Protein AF-A0A4R1BGR3-F1 (afdb_monomer)

Foldseek 3Di:
DLPDLVNLLVLLCCLLPPVCVDPVRNLVSLVSNLVSLVVCLVCVVVDDPVSVVSNVVSLVSCLVSLVSSCVNPNADPDDDSSPSSVCVVVPDPPPPDPPPDDD

Secondary structure (DSSP, 8-state):
----HHHHHHHHHHHHHTGGG-TTTHHHHHHHHHHHHHHHHTTGGG--HHHHHHHHHHHHHHHHTHHHHHHHSPPPSSS-TTTGGGGGGG-------------

Structure (mmCIF, N/CA/C/O backbone):
data_AF-A0A4R1BGR3-F1
#
_entry.id   AF-A0A4R1BGR3-F1
#
loop_
_atom_site.group_PDB
_atom_site.id
_atom_site.type_symbol
_atom_site.label_atom_id
_atom_site.label_alt_id
_atom_site.label_comp_id
_atom_site.label_asym_id
_atom_site.label_entity_id
_atom_site.label_seq_id
_atom_site.pdbx_PDB_ins_code
_atom_site.Cartn_x
_atom_site.Cartn_y
_atom_site.Cartn_z
_atom_site.occupancy
_atom_site.B_iso_or_equiv
_atom_site.auth_seq_id
_atom_site.auth_comp_id
_atom_site.auth_asym_id
_atom_site.auth_atom_id
_atom_site.pdbx_PDB_model_num
ATOM 1 N N . MET A 1 1 ? -5.605 -18.779 12.514 1.00 44.75 1 MET A N 1
ATOM 2 C CA . MET A 1 1 ? -4.855 -17.813 13.339 1.00 44.75 1 MET A CA 1
ATOM 3 C C . MET A 1 1 ? -5.249 -16.444 12.839 1.00 44.75 1 MET A C 1
ATOM 5 O O . MET A 1 1 ? -5.222 -16.250 11.634 1.00 44.75 1 MET A O 1
ATOM 9 N N . VAL A 1 2 ? -5.743 -15.568 13.709 1.00 51.28 2 VAL A N 1
ATOM 10 C CA . VAL A 1 2 ? -6.006 -14.178 13.321 1.00 51.28 2 VAL A CA 1
ATOM 11 C C . VAL A 1 2 ? -4.643 -13.508 13.399 1.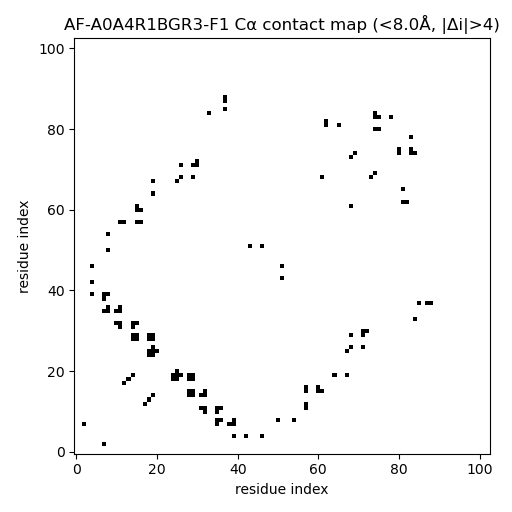00 51.28 2 VAL A C 1
ATOM 13 O O . VAL A 1 2 ? -4.118 -13.381 14.501 1.00 51.28 2 VAL A O 1
ATOM 16 N N . GLU A 1 3 ? -4.010 -13.226 12.262 1.00 60.97 3 GLU A N 1
ATOM 17 C CA . GLU A 1 3 ? -2.786 -12.423 12.272 1.00 60.97 3 GLU A CA 1
ATOM 18 C C . GLU A 1 3 ? -3.086 -11.088 12.940 1.00 60.97 3 GLU A C 1
ATOM 20 O O . GLU A 1 3 ? -4.115 -10.460 12.668 1.00 60.97 3 GLU A O 1
ATOM 25 N N . ASP A 1 4 ? -2.221 -10.717 13.874 1.00 82.88 4 ASP A N 1
ATOM 26 C CA . ASP A 1 4 ? -2.327 -9.465 14.594 1.00 82.88 4 ASP A CA 1
ATOM 27 C C . ASP A 1 4 ? -2.102 -8.307 13.611 1.00 82.88 4 ASP A C 1
ATOM 29 O O . ASP A 1 4 ? -1.181 -8.343 12.796 1.00 82.88 4 ASP A O 1
ATOM 33 N N . LEU A 1 5 ? -2.977 -7.300 13.639 1.00 84.62 5 LEU A N 1
ATOM 34 C CA . LEU A 1 5 ? -2.946 -6.197 12.673 1.00 84.62 5 LEU A CA 1
ATOM 35 C C . LEU A 1 5 ? -1.619 -5.433 12.728 1.00 84.62 5 LEU A C 1
ATOM 37 O O . LEU A 1 5 ? -1.138 -4.965 11.697 1.00 84.62 5 LEU A O 1
ATOM 41 N N . SER A 1 6 ? -1.012 -5.347 13.911 1.00 85.19 6 SER A N 1
ATOM 42 C CA . SER A 1 6 ? 0.284 -4.707 14.087 1.00 85.19 6 SER A CA 1
ATOM 43 C C . SER A 1 6 ? 1.414 -5.548 13.478 1.00 85.19 6 SER A C 1
ATOM 45 O O . SER A 1 6 ? 2.378 -4.977 12.977 1.00 85.19 6 SER A O 1
ATOM 47 N N . VAL A 1 7 ? 1.280 -6.881 13.429 1.00 88.25 7 VAL A N 1
ATOM 48 C CA . VAL A 1 7 ? 2.228 -7.758 12.713 1.00 88.25 7 VAL A CA 1
ATOM 49 C C . VAL A 1 7 ? 2.148 -7.517 11.208 1.00 88.25 7 VAL A C 1
ATOM 51 O O . VAL A 1 7 ? 3.182 -7.301 10.581 1.00 88.25 7 VAL A O 1
ATOM 54 N N . THR A 1 8 ? 0.942 -7.473 10.635 1.00 91.25 8 THR A N 1
ATOM 55 C CA . THR A 1 8 ? 0.765 -7.185 9.200 1.00 91.25 8 THR A CA 1
ATOM 56 C C . THR A 1 8 ? 1.239 -5.773 8.844 1.00 91.25 8 THR A C 1
ATOM 58 O O . THR A 1 8 ? 1.874 -5.584 7.814 1.00 91.25 8 THR A O 1
ATOM 61 N N . LEU A 1 9 ? 0.992 -4.773 9.700 1.00 92.94 9 LEU A N 1
ATOM 62 C CA . LEU A 1 9 ? 1.466 -3.404 9.468 1.00 92.94 9 LEU A CA 1
ATOM 63 C C . LEU A 1 9 ? 2.997 -3.299 9.515 1.00 92.94 9 LEU A C 1
ATOM 65 O O . LEU A 1 9 ? 3.576 -2.585 8.702 1.00 92.94 9 LEU A O 1
ATOM 69 N N . ASN A 1 10 ? 3.645 -4.025 10.429 1.00 93.25 10 ASN A N 1
ATOM 70 C CA . ASN A 1 10 ? 5.104 -4.079 10.509 1.00 93.25 10 ASN A CA 1
ATOM 71 C C . ASN A 1 10 ? 5.713 -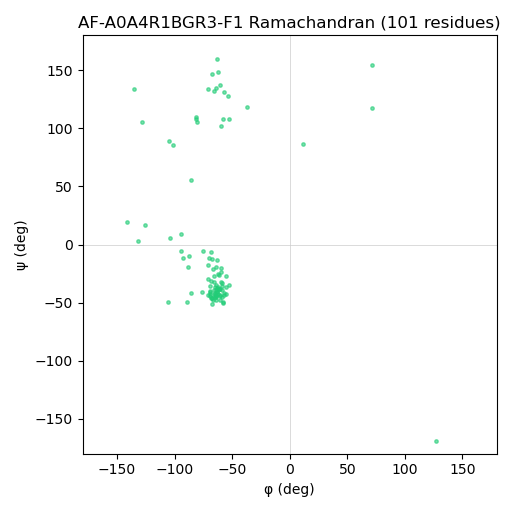4.822 9.308 1.00 93.25 10 ASN A C 1
ATOM 73 O O . ASN A 1 10 ? 6.725 -4.390 8.771 1.00 93.25 10 ASN A O 1
ATOM 77 N N . SER A 1 11 ? 5.083 -5.915 8.871 1.00 93.19 11 SER A N 1
ATOM 78 C CA . SER A 1 11 ? 5.471 -6.643 7.656 1.00 93.19 11 SER A CA 1
ATOM 79 C C . SER A 1 11 ? 5.369 -5.744 6.418 1.00 93.19 11 SER A C 1
ATOM 81 O O . SER A 1 11 ? 6.340 -5.574 5.679 1.00 93.19 11 SER A O 1
ATOM 83 N N . TYR A 1 12 ? 4.243 -5.036 6.276 1.00 94.50 12 TYR A N 1
ATOM 84 C CA . TYR A 1 12 ? 4.044 -4.051 5.216 1.00 94.50 12 TYR A CA 1
ATOM 85 C C . TYR A 1 12 ? 5.116 -2.954 5.230 1.00 94.50 12 TYR A C 1
ATOM 87 O O . TYR A 1 12 ? 5.640 -2.586 4.179 1.00 94.50 12 TYR A O 1
ATOM 95 N N . GLU A 1 13 ? 5.471 -2.442 6.413 1.00 95.25 13 GLU A N 1
ATOM 96 C CA . GLU A 1 13 ? 6.554 -1.470 6.566 1.00 95.25 13 GLU A CA 1
ATOM 97 C C . GLU A 1 13 ? 7.886 -2.012 6.041 1.00 95.25 13 GLU A C 1
ATOM 99 O O . GLU A 1 13 ? 8.522 -1.337 5.229 1.00 95.25 13 GLU A O 1
ATOM 104 N N . THR A 1 14 ? 8.281 -3.227 6.432 1.00 93.69 14 THR A N 1
ATOM 105 C CA . THR A 1 14 ? 9.520 -3.868 5.965 1.00 93.69 14 THR A CA 1
ATOM 106 C C . THR A 1 14 ? 9.548 -4.003 4.444 1.00 93.69 14 THR A C 1
ATOM 108 O O . THR A 1 14 ? 10.496 -3.540 3.806 1.00 93.69 14 THR A O 1
ATOM 111 N N . HIS A 1 15 ? 8.490 -4.548 3.840 1.00 92.56 15 HIS A N 1
ATOM 112 C CA . HIS A 1 15 ? 8.450 -4.764 2.392 1.00 92.56 15 HIS A CA 1
ATOM 113 C C . HIS A 1 15 ? 8.515 -3.446 1.607 1.00 92.56 15 HIS A C 1
ATOM 115 O O . HIS A 1 15 ? 9.224 -3.333 0.605 1.00 92.56 15 HIS A O 1
ATOM 121 N N . VAL A 1 16 ? 7.819 -2.405 2.074 1.00 91.81 16 VAL A N 1
ATOM 122 C CA . VAL A 1 16 ? 7.764 -1.115 1.371 1.00 91.81 16 VAL A CA 1
ATOM 123 C C . VAL A 1 16 ? 9.048 -0.298 1.539 1.00 91.81 16 VAL A C 1
ATOM 125 O O . VAL A 1 16 ? 9.500 0.351 0.585 1.00 91.81 16 VAL A O 1
ATOM 128 N N . THR A 1 17 ? 9.623 -0.292 2.742 1.00 90.19 17 THR A N 1
ATOM 129 C CA . THR A 1 17 ? 10.773 0.562 3.074 1.00 90.19 17 THR A CA 1
ATOM 130 C C . THR A 1 17 ? 12.105 -0.072 2.705 1.00 90.19 17 THR A C 1
ATOM 132 O O . THR A 1 17 ? 12.945 0.629 2.149 1.00 90.19 17 THR A O 1
ATOM 135 N N . GLU A 1 18 ? 12.279 -1.369 2.952 1.00 87.62 18 GLU A N 1
ATOM 136 C CA . GLU A 1 18 ? 13.543 -2.080 2.738 1.00 87.62 18 GLU A CA 1
ATOM 137 C C . GLU A 1 18 ? 13.471 -2.967 1.491 1.00 87.62 18 GLU A C 1
ATOM 139 O O . GLU A 1 18 ? 14.319 -2.862 0.607 1.00 87.62 18 GLU A O 1
ATOM 144 N N . GLY A 1 19 ? 12.418 -3.782 1.374 1.00 82.12 19 GLY A N 1
ATOM 145 C CA . GLY A 1 19 ? 12.323 -4.825 0.351 1.00 82.12 19 GLY A CA 1
ATOM 146 C C . GLY A 1 19 ? 12.254 -4.311 -1.089 1.00 82.12 19 GLY A C 1
ATOM 147 O O . GLY A 1 19 ? 12.926 -4.819 -1.981 1.00 82.12 19 GLY A O 1
ATOM 148 N N . LEU A 1 20 ? 11.482 -3.252 -1.339 1.00 84.69 20 LEU A N 1
ATOM 149 C CA . LEU A 1 20 ? 11.322 -2.711 -2.695 1.00 84.69 20 LEU A CA 1
ATOM 150 C C . LEU A 1 20 ? 12.570 -2.010 -3.263 1.00 84.69 20 LEU A C 1
ATOM 152 O O . LEU A 1 20 ? 12.582 -1.687 -4.453 1.00 84.69 20 LEU A O 1
ATOM 156 N N . ASP A 1 21 ? 13.581 -1.735 -2.435 1.00 85.69 21 ASP A N 1
ATOM 157 C CA . ASP A 1 21 ? 14.869 -1.197 -2.894 1.00 85.69 21 ASP A CA 1
ATOM 158 C C . ASP A 1 21 ? 15.918 -2.300 -3.133 1.00 85.69 21 ASP A C 1
ATOM 160 O O . ASP A 1 21 ? 16.997 -2.000 -3.642 1.00 85.69 21 ASP A O 1
ATOM 164 N N . ASP A 1 22 ? 15.606 -3.561 -2.812 1.00 87.00 22 ASP A N 1
ATOM 165 C CA . ASP A 1 22 ? 16.470 -4.711 -3.079 1.00 87.00 22 ASP A CA 1
ATOM 166 C C . ASP A 1 22 ? 16.317 -5.174 -4.534 1.00 87.00 22 ASP A C 1
ATOM 168 O O . ASP A 1 22 ? 15.293 -5.734 -4.929 1.00 87.00 22 ASP A O 1
ATOM 172 N N . ASP A 1 23 ? 17.347 -4.952 -5.351 1.00 82.25 23 ASP A N 1
ATOM 173 C CA . ASP A 1 23 ? 17.313 -5.290 -6.772 1.00 82.25 23 ASP A CA 1
ATOM 174 C C . ASP A 1 23 ? 17.149 -6.789 -7.060 1.00 82.25 23 ASP A C 1
ATOM 176 O O . ASP A 1 23 ? 16.587 -7.136 -8.102 1.00 82.25 23 ASP A O 1
ATOM 180 N N . ASP A 1 24 ? 17.559 -7.665 -6.141 1.00 86.44 24 ASP A N 1
ATOM 181 C CA . ASP A 1 24 ? 17.520 -9.116 -6.339 1.00 86.44 24 ASP A CA 1
ATOM 182 C C . ASP A 1 24 ? 16.181 -9.741 -5.906 1.00 86.44 24 ASP A C 1
ATOM 184 O O . ASP A 1 24 ? 15.844 -10.850 -6.334 1.00 86.44 24 ASP A O 1
ATOM 188 N N . HIS A 1 25 ? 15.406 -9.032 -5.078 1.00 87.50 25 HIS A N 1
ATOM 189 C CA . HIS A 1 25 ? 14.190 -9.562 -4.449 1.00 87.50 25 HIS A CA 1
ATOM 190 C C . HIS A 1 25 ? 12.955 -8.657 -4.560 1.00 87.50 25 HIS A C 1
ATOM 192 O O . HIS A 1 25 ? 11.884 -9.021 -4.067 1.00 87.50 25 HIS A O 1
ATOM 198 N N . TYR A 1 26 ? 13.048 -7.516 -5.253 1.00 87.31 26 TYR A N 1
ATOM 199 C CA . TYR A 1 26 ? 11.954 -6.541 -5.329 1.00 87.31 26 TYR A CA 1
ATOM 200 C C . TYR A 1 26 ? 10.619 -7.108 -5.831 1.00 87.31 26 TYR A C 1
ATOM 202 O O . TYR A 1 26 ? 9.568 -6.553 -5.519 1.00 87.31 26 TYR A O 1
ATOM 210 N N . ASP A 1 27 ? 10.641 -8.164 -6.645 1.00 88.88 27 ASP A N 1
ATOM 211 C CA . ASP A 1 27 ? 9.446 -8.779 -7.211 1.00 88.88 27 ASP A CA 1
ATOM 212 C C . ASP A 1 27 ? 8.599 -9.472 -6.137 1.00 88.88 27 ASP A C 1
ATOM 214 O O . ASP A 1 27 ? 7.386 -9.268 -6.038 1.00 88.88 27 ASP A O 1
ATOM 218 N N . THR A 1 28 ? 9.266 -10.238 -5.281 1.00 91.88 28 THR A N 1
ATOM 219 C CA . THR A 1 28 ? 8.677 -10.921 -4.135 1.00 91.88 28 THR A CA 1
ATOM 220 C C . THR A 1 28 ? 8.217 -9.896 -3.108 1.00 91.88 28 THR A C 1
ATOM 222 O O . THR A 1 28 ? 7.073 -9.949 -2.657 1.00 91.88 28 THR A O 1
ATOM 225 N N . GLU A 1 29 ? 9.056 -8.905 -2.815 1.00 92.81 29 GLU A N 1
ATOM 226 C CA . GLU A 1 29 ? 8.754 -7.834 -1.862 1.00 92.81 29 GLU A CA 1
ATOM 227 C C . GLU A 1 29 ? 7.564 -6.976 -2.319 1.00 92.81 29 GLU A C 1
ATOM 229 O O . GLU A 1 29 ? 6.707 -6.616 -1.512 1.00 92.81 29 GLU A O 1
ATOM 234 N N . ALA A 1 30 ? 7.434 -6.717 -3.625 1.00 91.06 30 ALA A N 1
ATOM 235 C CA . ALA A 1 30 ? 6.273 -6.031 -4.181 1.00 91.06 30 ALA A CA 1
ATOM 236 C C . ALA A 1 30 ? 4.985 -6.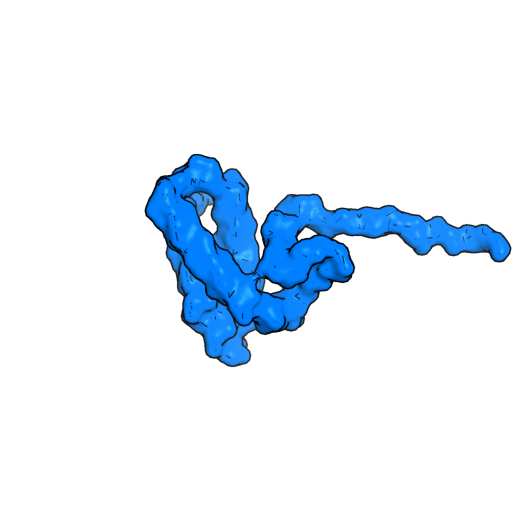834 -3.993 1.00 91.06 30 ALA A C 1
ATOM 238 O O . ALA A 1 30 ? 3.968 -6.269 -3.593 1.00 91.06 30 ALA A O 1
ATOM 239 N N . LEU A 1 31 ? 5.004 -8.144 -4.257 1.00 90.50 31 LEU A N 1
ATOM 240 C CA . LEU A 1 31 ? 3.827 -8.991 -4.049 1.00 90.50 31 LEU A CA 1
ATOM 241 C C . LEU A 1 31 ? 3.439 -9.060 -2.572 1.00 90.50 31 LEU A C 1
ATOM 243 O O . LEU A 1 31 ? 2.258 -8.920 -2.255 1.00 90.50 31 LEU A O 1
ATOM 247 N N . LEU A 1 32 ? 4.413 -9.235 -1.677 1.00 92.25 32 LEU A N 1
ATOM 248 C CA . LEU A 1 32 ? 4.167 -9.294 -0.237 1.00 92.25 32 LEU A CA 1
ATOM 249 C C . LEU A 1 32 ? 3.618 -7.966 0.297 1.00 92.25 32 LEU A C 1
ATOM 251 O O . LEU A 1 32 ? 2.603 -7.970 0.990 1.00 92.25 32 LEU A O 1
ATOM 255 N N . ALA A 1 33 ? 4.179 -6.828 -0.126 1.00 92.81 33 ALA A N 1
ATOM 256 C CA . ALA A 1 33 ? 3.649 -5.510 0.222 1.00 92.81 33 ALA A CA 1
ATOM 257 C C . ALA A 1 33 ? 2.178 -5.343 -0.200 1.00 92.81 33 ALA A C 1
ATOM 259 O O . ALA A 1 33 ? 1.371 -4.793 0.550 1.00 92.81 33 ALA A O 1
ATOM 260 N N . LEU A 1 34 ? 1.810 -5.823 -1.392 1.00 91.00 34 LEU A N 1
ATOM 261 C CA . LEU A 1 34 ? 0.435 -5.747 -1.890 1.00 91.00 34 LEU A CA 1
ATOM 262 C C . LEU A 1 34 ? -0.519 -6.656 -1.105 1.00 91.00 34 LEU A C 1
ATOM 264 O O . LEU A 1 34 ? -1.632 -6.233 -0.790 1.00 91.00 34 LEU A O 1
ATOM 268 N N . VAL A 1 35 ? -0.085 -7.873 -0.767 1.00 89.62 35 VAL A N 1
ATOM 269 C CA . VAL A 1 35 ? -0.862 -8.825 0.045 1.00 89.62 35 VAL A CA 1
ATOM 270 C C . VAL A 1 35 ? -1.097 -8.272 1.449 1.00 89.62 35 VAL A C 1
ATOM 272 O O . VAL A 1 35 ? -2.239 -8.235 1.911 1.00 89.62 35 VAL A O 1
ATOM 275 N N . ASP A 1 36 ? -0.049 -7.769 2.101 1.00 92.12 36 ASP A N 1
ATOM 276 C CA . ASP A 1 36 ? -0.165 -7.177 3.433 1.00 92.12 36 ASP A CA 1
ATOM 277 C C . ASP A 1 36 ? -1.062 -5.940 3.407 1.00 92.12 36 ASP A C 1
ATOM 279 O O . ASP A 1 36 ? -1.923 -5.760 4.276 1.00 92.12 36 ASP A O 1
ATOM 283 N N . ARG A 1 37 ? -0.929 -5.101 2.371 1.00 91.38 37 ARG A N 1
ATOM 284 C CA . ARG A 1 37 ? -1.759 -3.904 2.239 1.00 91.38 37 ARG A CA 1
ATOM 285 C C . ARG A 1 37 ? -3.244 -4.229 2.103 1.00 91.38 37 ARG A C 1
ATOM 287 O O . ARG A 1 37 ? -4.073 -3.478 2.637 1.00 91.38 37 ARG A O 1
ATOM 294 N N . ASP A 1 38 ? -3.569 -5.313 1.404 1.00 87.44 38 ASP A N 1
ATOM 295 C CA . ASP A 1 38 ? -4.933 -5.814 1.252 1.00 87.44 38 ASP A CA 1
ATOM 296 C C . ASP A 1 38 ? -5.474 -6.370 2.579 1.00 87.44 38 ASP A C 1
ATOM 298 O O . ASP A 1 38 ? -6.554 -5.976 3.024 1.00 87.44 38 ASP A O 1
ATOM 302 N N . GLY A 1 39 ? -4.666 -7.149 3.305 1.00 88.06 39 GLY A N 1
ATOM 303 C CA . GLY A 1 39 ? -5.011 -7.629 4.649 1.00 88.06 39 GLY A CA 1
ATOM 304 C C . GLY A 1 39 ? -5.273 -6.495 5.653 1.00 88.06 39 GLY A C 1
ATOM 305 O O . GLY A 1 39 ? -6.178 -6.585 6.490 1.00 88.06 39 GLY A O 1
ATOM 306 N N . ILE A 1 40 ? -4.535 -5.384 5.544 1.00 90.25 40 ILE A N 1
ATOM 307 C CA . ILE A 1 40 ? -4.770 -4.168 6.338 1.00 90.25 40 ILE A CA 1
ATOM 308 C C . ILE A 1 40 ? -6.074 -3.473 5.915 1.00 90.25 40 ILE A C 1
ATOM 310 O O . ILE A 1 40 ? -6.778 -2.928 6.768 1.00 90.25 40 ILE A O 1
ATOM 314 N N . HIS A 1 41 ? -6.424 -3.484 4.622 1.00 86.81 41 HIS A N 1
ATOM 315 C CA . HIS A 1 41 ? -7.657 -2.865 4.123 1.00 86.81 41 HIS A CA 1
ATOM 316 C C . HIS A 1 41 ? -8.904 -3.471 4.778 1.00 86.81 41 HIS A C 1
ATOM 318 O O . HIS A 1 41 ? -9.762 -2.726 5.254 1.00 86.81 41 HIS A O 1
ATOM 324 N N . GLU A 1 42 ? -8.966 -4.801 4.891 1.00 84.50 42 GLU A N 1
ATOM 325 C CA . GLU A 1 42 ? -10.089 -5.517 5.519 1.00 84.50 42 GLU A CA 1
ATOM 326 C C . GLU A 1 42 ? -10.333 -5.130 6.988 1.00 84.50 42 GLU A C 1
ATOM 328 O O . GLU A 1 42 ? -11.404 -5.387 7.538 1.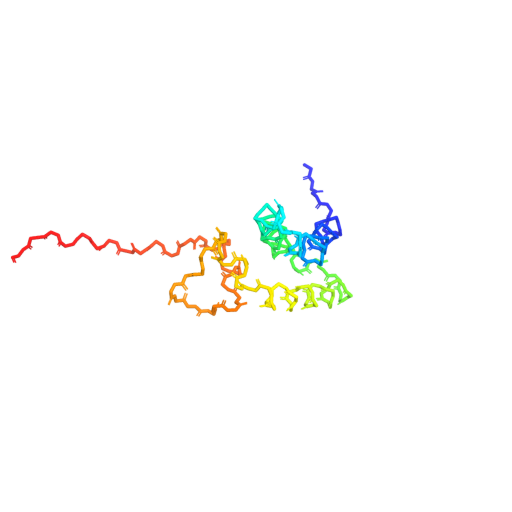00 84.50 42 GLU A O 1
ATOM 333 N N . ARG A 1 43 ? -9.324 -4.550 7.645 1.00 86.88 43 ARG A N 1
ATOM 334 C CA . ARG A 1 43 ? -9.309 -4.258 9.086 1.00 86.88 43 ARG A CA 1
ATOM 335 C C . ARG A 1 43 ? -9.005 -2.793 9.373 1.00 86.88 43 ARG A C 1
ATOM 337 O O . ARG A 1 43 ? -8.647 -2.444 10.497 1.00 86.88 43 ARG A O 1
ATOM 344 N N . TYR A 1 44 ? -9.141 -1.930 8.369 1.00 86.19 44 TYR A N 1
ATOM 345 C CA . TYR A 1 44 ? -8.793 -0.516 8.469 1.00 86.19 44 TYR A CA 1
ATOM 346 C C . TYR A 1 44 ? -9.572 0.205 9.583 1.00 86.19 44 TYR A C 1
ATOM 348 O O . TYR A 1 44 ? -9.057 1.107 10.246 1.00 86.19 44 TYR A O 1
ATOM 356 N N . ASP A 1 45 ? -10.813 -0.215 9.831 1.00 88.44 45 ASP A N 1
ATOM 357 C CA . ASP A 1 45 ? -11.663 0.282 10.913 1.00 88.44 45 ASP A CA 1
ATOM 358 C C . ASP A 1 45 ? -11.068 0.036 12.308 1.00 88.44 45 ASP A C 1
ATOM 360 O O . ASP A 1 45 ? -11.319 0.829 13.216 1.00 88.44 45 ASP A O 1
ATOM 364 N N . LYS A 1 46 ? -10.225 -0.993 12.458 1.00 89.38 46 LYS A N 1
ATOM 365 C CA . LYS A 1 46 ? -9.581 -1.385 13.719 1.00 89.38 46 LYS A CA 1
ATOM 366 C C . LYS A 1 46 ? -8.262 -0.667 13.996 1.00 89.38 46 LYS A C 1
ATOM 368 O O . LYS A 1 46 ? -7.759 -0.777 15.109 1.00 89.38 46 LYS A O 1
ATOM 373 N N . LEU A 1 47 ? -7.720 0.066 13.022 1.00 89.69 47 LEU A N 1
ATOM 374 C CA . LEU A 1 47 ? -6.480 0.821 13.200 1.00 89.69 47 LEU A CA 1
ATOM 375 C C . LEU A 1 47 ? -6.693 2.021 14.124 1.00 89.69 47 LEU A C 1
ATOM 377 O O . LEU A 1 47 ? -7.614 2.828 13.924 1.00 89.69 47 LEU A O 1
ATOM 381 N N . THR A 1 48 ? -5.772 2.184 15.068 1.00 93.44 48 THR A N 1
ATOM 382 C CA . THR A 1 48 ? -5.613 3.396 15.875 1.00 93.44 48 THR A CA 1
ATOM 383 C C . THR A 1 48 ? -5.249 4.607 14.999 1.00 93.44 48 THR A C 1
ATOM 385 O O . THR A 1 48 ? -4.766 4.451 13.871 1.00 93.44 48 THR A O 1
ATOM 388 N N . PRO A 1 49 ? -5.458 5.848 15.477 1.00 93.62 49 PRO A N 1
ATOM 389 C CA . PRO A 1 49 ? -5.043 7.048 14.746 1.00 93.62 49 PRO A CA 1
ATOM 390 C C . PRO A 1 49 ? -3.553 7.058 14.376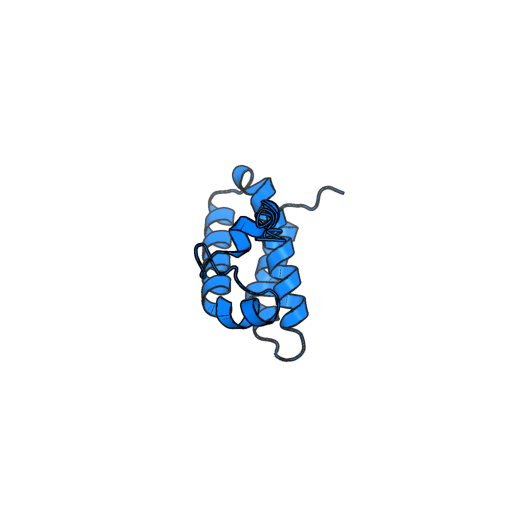 1.00 93.62 49 PRO A C 1
ATOM 392 O O . PRO A 1 49 ? -3.184 7.523 13.297 1.00 93.62 49 PRO A O 1
ATOM 395 N N . GLU A 1 50 ? -2.694 6.538 15.249 1.00 93.38 50 GLU A N 1
ATOM 396 C CA . GLU A 1 50 ? -1.252 6.433 15.040 1.00 93.38 50 GLU A CA 1
ATOM 397 C C . GLU A 1 50 ? -0.914 5.438 13.925 1.00 93.38 50 GLU A C 1
ATOM 399 O O . GLU A 1 50 ? -0.144 5.772 13.022 1.00 93.38 50 GLU A O 1
ATOM 404 N N . GLU A 1 51 ? -1.538 4.259 13.936 1.00 93.38 51 GLU A N 1
ATOM 405 C CA . GLU A 1 51 ? -1.364 3.245 12.891 1.00 93.38 51 GLU A CA 1
ATOM 406 C C . GLU A 1 51 ? -1.886 3.733 11.536 1.00 93.38 51 GLU A C 1
ATOM 408 O O . GLU A 1 51 ? -1.253 3.493 10.512 1.00 93.38 51 GLU A O 1
ATOM 413 N N . ARG A 1 52 ? -2.985 4.498 11.509 1.00 93.31 52 ARG A N 1
ATOM 414 C CA . ARG A 1 52 ? -3.483 5.120 10.269 1.00 93.31 52 ARG A CA 1
ATOM 415 C C . ARG A 1 52 ? -2.481 6.111 9.687 1.00 93.31 52 ARG A C 1
ATOM 417 O O . ARG A 1 52 ? -2.228 6.081 8.488 1.00 93.31 52 ARG A O 1
ATOM 424 N N . ARG A 1 53 ? -1.857 6.945 10.526 1.00 94.56 53 ARG A N 1
ATOM 425 C CA . ARG A 1 53 ? -0.793 7.870 10.089 1.00 94.56 53 ARG A CA 1
ATOM 426 C C . ARG A 1 53 ? 0.460 7.139 9.617 1.00 94.56 53 ARG A C 1
ATOM 428 O O . ARG A 1 53 ? 1.204 7.670 8.795 1.00 94.56 53 ARG A O 1
ATOM 435 N N . LEU A 1 54 ? 0.771 5.976 10.189 1.00 94.31 54 LEU A N 1
ATOM 436 C CA . LEU A 1 54 ? 1.851 5.127 9.688 1.00 94.31 54 LEU A CA 1
ATOM 437 C C . LEU A 1 54 ? 1.480 4.559 8.315 1.00 94.31 54 LEU A C 1
ATOM 439 O O . LEU A 1 54 ? 2.216 4.777 7.361 1.00 94.31 54 LEU A O 1
ATOM 443 N N . LEU A 1 55 ? 0.300 3.954 8.190 1.00 94.00 55 LEU A N 1
ATOM 444 C CA . LEU A 1 55 ? -0.208 3.403 6.938 1.00 94.00 55 LEU A CA 1
ATOM 445 C C . LEU A 1 55 ? -0.249 4.438 5.806 1.00 94.00 55 LEU A C 1
ATOM 447 O O . LEU A 1 55 ? 0.166 4.137 4.696 1.00 94.00 55 LEU A O 1
ATOM 451 N N . GLU A 1 56 ? -0.682 5.671 6.080 1.00 93.69 56 GLU A N 1
ATOM 452 C CA . GLU A 1 56 ? -0.666 6.767 5.100 1.00 93.69 56 GLU A CA 1
ATOM 453 C C . GLU A 1 56 ? 0.751 7.104 4.614 1.00 93.69 56 GLU A C 1
ATOM 455 O O . GLU A 1 56 ? 0.950 7.394 3.433 1.00 93.69 56 GLU A O 1
ATOM 460 N N . ARG A 1 57 ? 1.747 7.053 5.509 1.00 95.50 57 ARG A N 1
ATOM 461 C CA . ARG A 1 57 ? 3.157 7.259 5.149 1.00 95.50 57 ARG A CA 1
ATOM 462 C C . ARG A 1 57 ? 3.690 6.102 4.310 1.00 95.50 57 ARG A C 1
ATOM 464 O O . ARG A 1 57 ? 4.362 6.355 3.317 1.00 95.50 57 ARG A O 1
ATOM 471 N N . LEU A 1 58 ? 3.362 4.865 4.673 1.00 94.94 58 LEU A N 1
ATOM 472 C CA . LEU A 1 58 ? 3.757 3.675 3.916 1.00 94.94 58 LEU A CA 1
ATOM 473 C C . LEU A 1 58 ? 3.105 3.653 2.528 1.00 94.94 58 LEU A C 1
ATOM 475 O O . LEU A 1 58 ? 3.798 3.459 1.535 1.00 94.94 58 LEU A O 1
ATOM 479 N N . ASP A 1 59 ? 1.812 3.975 2.429 1.00 94.12 59 ASP A N 1
ATOM 480 C CA . ASP A 1 59 ? 1.112 4.113 1.147 1.00 94.12 59 ASP A CA 1
ATOM 481 C C . ASP A 1 59 ? 1.769 5.188 0.268 1.00 94.12 59 ASP A C 1
ATOM 483 O O . ASP A 1 59 ? 1.925 4.985 -0.933 1.00 94.12 59 ASP A O 1
ATOM 487 N N . ALA A 1 60 ? 2.226 6.307 0.840 1.00 93.69 60 ALA A N 1
ATOM 488 C CA . ALA A 1 60 ? 2.963 7.325 0.088 1.00 93.69 60 ALA A CA 1
ATOM 489 C C . ALA A 1 60 ? 4.312 6.818 -0.459 1.00 93.69 60 ALA A C 1
ATOM 491 O O . ALA A 1 60 ? 4.712 7.211 -1.558 1.00 93.69 60 ALA A O 1
ATOM 492 N N . ILE A 1 61 ? 5.000 5.938 0.272 1.00 93.44 61 ILE A N 1
ATOM 493 C CA . ILE A 1 61 ? 6.240 5.302 -0.196 1.00 93.44 61 ILE A CA 1
ATOM 494 C C . ILE A 1 61 ? 5.923 4.288 -1.300 1.00 93.44 61 ILE A C 1
ATOM 496 O O . ILE A 1 61 ? 6.572 4.296 -2.341 1.00 93.44 61 ILE A O 1
ATOM 500 N N . LEU A 1 62 ? 4.878 3.476 -1.146 1.00 92.12 62 LEU A N 1
ATOM 501 C CA . LEU A 1 62 ? 4.459 2.546 -2.195 1.00 92.12 62 LEU A CA 1
ATOM 502 C C . LEU A 1 62 ? 4.077 3.290 -3.493 1.00 92.12 62 LEU A C 1
ATOM 504 O O . LEU A 1 62 ? 4.458 2.869 -4.585 1.00 92.12 62 LEU A O 1
ATOM 508 N N . ILE A 1 63 ? 3.423 4.455 -3.378 1.00 91.75 63 ILE A N 1
ATOM 509 C CA . ILE A 1 63 ? 3.136 5.363 -4.505 1.00 91.75 63 ILE A CA 1
ATOM 510 C C . ILE A 1 63 ? 4.411 5.857 -5.183 1.00 91.75 63 ILE A C 1
ATOM 512 O O . ILE A 1 63 ? 4.475 5.878 -6.416 1.00 91.75 63 ILE A O 1
ATOM 516 N N . SER A 1 64 ? 5.433 6.248 -4.420 1.00 92.31 64 SER A N 1
ATOM 517 C CA . SER A 1 64 ? 6.694 6.706 -5.016 1.00 92.31 64 SER A CA 1
ATOM 518 C C . SER A 1 64 ? 7.413 5.580 -5.771 1.00 92.31 64 SER A C 1
ATOM 520 O O . SER A 1 64 ? 8.082 5.846 -6.769 1.00 92.31 64 SER A O 1
ATOM 522 N N . LYS A 1 65 ? 7.185 4.323 -5.369 1.00 89.88 65 LYS A N 1
ATOM 523 C CA . LYS A 1 65 ? 7.732 3.105 -5.986 1.00 89.88 65 LYS A CA 1
ATOM 524 C C . LYS A 1 65 ? 6.800 2.447 -7.016 1.00 89.88 65 LYS A C 1
ATOM 526 O O . LYS A 1 65 ? 7.106 1.367 -7.520 1.00 89.88 65 LYS A O 1
ATOM 531 N N . ARG A 1 66 ? 5.697 3.103 -7.408 1.00 87.50 66 ARG A N 1
ATOM 532 C CA . ARG A 1 66 ? 4.644 2.522 -8.271 1.00 87.50 66 ARG A CA 1
ATOM 533 C C . ARG A 1 66 ? 5.136 1.904 -9.579 1.00 87.50 66 ARG A C 1
ATOM 535 O O . ARG A 1 66 ? 4.555 0.926 -10.030 1.00 87.50 66 ARG A O 1
ATOM 542 N N . LEU A 1 67 ? 6.172 2.474 -10.205 1.00 86.31 67 LEU A N 1
ATOM 543 C CA . LEU A 1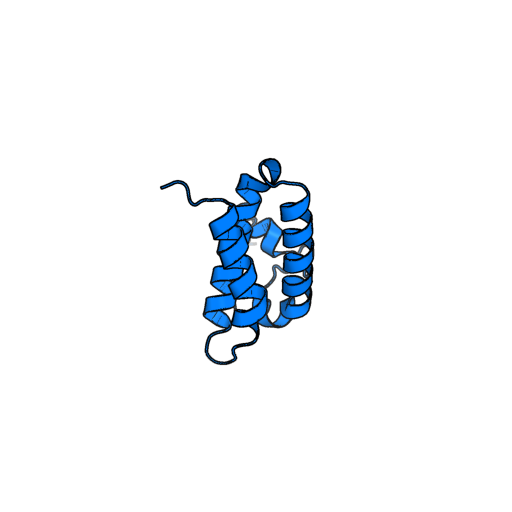 67 ? 6.687 1.966 -11.480 1.00 86.31 67 LEU A CA 1
ATOM 544 C C . LEU A 1 67 ? 7.256 0.564 -11.289 1.00 86.31 67 LEU A C 1
ATOM 546 O O . LEU A 1 67 ? 6.895 -0.346 -12.026 1.00 86.31 67 LEU A O 1
ATOM 550 N N . ARG A 1 68 ? 8.041 0.385 -10.228 1.00 86.94 68 ARG A N 1
ATOM 551 C CA . ARG A 1 68 ? 8.658 -0.886 -9.868 1.00 86.94 68 ARG A CA 1
ATOM 552 C C . ARG A 1 68 ? 7.616 -1.932 -9.479 1.00 86.94 68 ARG A C 1
ATOM 554 O O . ARG A 1 68 ? 7.651 -3.056 -9.957 1.00 86.94 68 ARG A O 1
ATOM 561 N N . VAL A 1 69 ? 6.610 -1.528 -8.704 1.00 88.06 69 VAL A N 1
ATOM 562 C CA . VAL A 1 69 ? 5.465 -2.392 -8.368 1.00 88.06 69 VAL A CA 1
ATOM 563 C C . VAL A 1 69 ? 4.685 -2.799 -9.628 1.00 88.06 69 VAL A C 1
ATOM 565 O O . VAL A 1 69 ? 4.260 -3.946 -9.755 1.00 88.06 69 VAL A O 1
ATOM 568 N N . SER A 1 70 ? 4.528 -1.883 -10.592 1.00 87.81 70 SER A N 1
ATOM 569 C CA . SER A 1 70 ? 3.792 -2.140 -11.835 1.00 87.81 70 SER A CA 1
ATOM 570 C C . SER A 1 70 ? 4.499 -3.085 -12.811 1.00 87.81 70 SER A C 1
ATOM 572 O O . SER A 1 70 ? 3.844 -3.636 -13.695 1.00 87.81 70 SER A O 1
ATOM 574 N N . GLU A 1 71 ? 5.808 -3.303 -12.652 1.00 89.31 71 GLU A N 1
ATOM 575 C CA . GLU A 1 71 ? 6.544 -4.335 -13.397 1.00 89.31 71 GLU A CA 1
ATOM 576 C C . GLU A 1 71 ? 6.120 -5.744 -12.974 1.00 89.31 71 GLU A C 1
ATOM 578 O O . G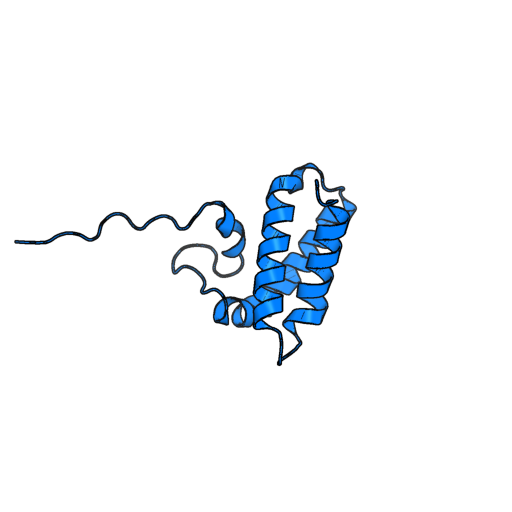LU A 1 71 ? 6.115 -6.663 -13.791 1.00 89.31 71 GLU A O 1
ATOM 583 N N . VAL A 1 72 ? 5.731 -5.895 -11.708 1.00 89.12 72 VAL A N 1
ATOM 584 C CA . VAL A 1 72 ? 5.364 -7.173 -11.094 1.00 89.12 72 VAL A CA 1
ATOM 585 C C . VAL A 1 72 ? 3.876 -7.447 -11.270 1.00 89.12 72 VAL A C 1
ATOM 587 O O . VAL A 1 72 ? 3.476 -8.521 -11.721 1.00 89.12 72 VAL A O 1
ATOM 590 N N . LEU A 1 73 ? 3.042 -6.458 -10.945 1.00 86.69 73 LEU A N 1
ATOM 591 C CA . LEU A 1 73 ? 1.601 -6.537 -11.122 1.00 86.69 73 LEU A CA 1
ATOM 592 C C . LEU A 1 73 ? 1.132 -5.302 -11.906 1.00 86.69 73 LEU A C 1
ATOM 594 O O . LEU A 1 73 ? 1.105 -4.202 -11.358 1.00 86.69 73 LEU A O 1
ATOM 598 N N . PRO A 1 74 ? 0.792 -5.448 -13.200 1.00 83.50 74 PRO A N 1
ATOM 599 C CA . PRO A 1 74 ? 0.480 -4.306 -14.048 1.00 83.50 74 PRO A CA 1
ATOM 600 C C . PRO A 1 74 ? -0.759 -3.540 -13.590 1.00 83.50 74 PRO A C 1
ATOM 602 O O . PRO A 1 74 ? -1.819 -4.125 -13.353 1.00 83.50 74 PRO A O 1
ATOM 605 N N . ALA A 1 75 ? -0.648 -2.211 -13.573 1.00 78.38 75 ALA A N 1
ATOM 606 C CA . ALA A 1 75 ? -1.784 -1.342 -13.312 1.00 78.38 75 ALA A CA 1
ATOM 607 C C . ALA A 1 75 ? -2.884 -1.537 -14.381 1.00 78.38 75 ALA A C 1
ATOM 609 O O . ALA A 1 75 ? -2.587 -1.608 -15.582 1.00 78.38 75 ALA A O 1
ATOM 610 N N . PRO A 1 76 ? -4.169 -1.596 -13.991 1.00 76.06 76 PRO A N 1
ATOM 611 C CA . PRO A 1 76 ? -5.273 -1.624 -14.934 1.00 76.06 76 PRO A CA 1
ATOM 612 C C 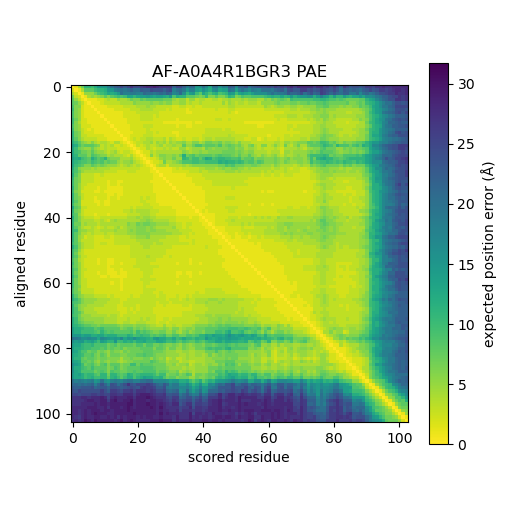. PRO A 1 76 ? -5.298 -0.341 -15.776 1.00 76.06 76 PRO A C 1
ATOM 614 O O . PRO A 1 76 ? -4.980 0.748 -15.308 1.00 76.06 76 PRO A O 1
ATOM 617 N N . GLN A 1 77 ? -5.752 -0.450 -17.028 1.00 71.06 77 GLN A N 1
ATOM 618 C CA . GLN A 1 77 ? -5.838 0.700 -17.946 1.00 71.06 77 GLN A CA 1
ATOM 619 C C . GLN A 1 77 ? -6.898 1.748 -17.557 1.00 71.06 77 GLN A C 1
ATOM 621 O O . GLN A 1 77 ? -7.016 2.783 -18.208 1.00 71.06 77 GLN A O 1
ATOM 626 N N . SER A 1 78 ? -7.702 1.470 -16.534 1.00 66.31 78 SER A N 1
ATOM 627 C CA . SER A 1 78 ? -8.754 2.348 -16.029 1.00 66.31 78 SER A CA 1
ATOM 628 C C . SER A 1 78 ? -8.691 2.392 -14.508 1.00 66.31 78 SER A C 1
ATOM 630 O O . SER A 1 78 ? -8.638 1.332 -13.889 1.00 66.31 78 SER A O 1
ATOM 632 N N . GLY A 1 79 ? -8.762 3.590 -13.929 1.00 74.44 79 GLY A N 1
ATOM 633 C CA . GLY A 1 79 ? -8.671 3.812 -12.485 1.00 74.44 79 GLY A CA 1
ATOM 634 C C . GLY A 1 79 ? -7.597 4.838 -12.140 1.00 74.44 79 GLY A C 1
ATOM 635 O O . GLY A 1 79 ? -7.084 5.522 -13.026 1.00 74.44 79 GLY A O 1
ATOM 636 N N . ASP A 1 80 ? -7.282 4.946 -10.851 1.00 79.50 80 ASP A N 1
ATOM 637 C CA . ASP A 1 80 ? -6.147 5.729 -10.366 1.00 79.50 80 ASP A CA 1
ATOM 638 C C . ASP A 1 80 ? -4.860 4.894 -10.519 1.00 79.50 80 ASP A C 1
ATOM 640 O O . ASP A 1 80 ? -4.680 3.928 -9.773 1.00 79.50 80 ASP A O 1
ATOM 644 N N . PRO A 1 81 ? -3.960 5.217 -11.468 1.00 75.69 81 PRO A N 1
ATOM 645 C CA . PRO A 1 81 ? -2.727 4.457 -11.680 1.00 75.69 81 PRO A CA 1
ATOM 646 C C . PRO A 1 81 ? -1.744 4.586 -10.511 1.00 75.69 81 PRO A C 1
ATOM 648 O O . PRO A 1 81 ? -0.788 3.817 -10.439 1.00 75.69 81 PRO A O 1
ATOM 651 N N . ASP A 1 82 ? -1.972 5.524 -9.593 1.00 80.06 82 ASP A N 1
ATOM 652 C CA . ASP A 1 82 ? -1.142 5.698 -8.410 1.00 80.06 82 ASP A CA 1
ATOM 653 C C . ASP A 1 82 ? -1.680 4.910 -7.220 1.00 80.06 82 ASP A C 1
ATOM 655 O O . ASP A 1 82 ? -0.984 4.813 -6.224 1.00 80.06 82 ASP A O 1
ATOM 659 N N . ARG A 1 83 ? -2.898 4.360 -7.273 1.00 80.69 83 ARG A N 1
ATOM 660 C CA . ARG A 1 83 ? -3.503 3.624 -6.145 1.00 80.69 83 ARG A CA 1
ATOM 661 C C . ARG A 1 83 ? -4.300 2.408 -6.582 1.00 80.69 83 ARG A C 1
ATOM 663 O O . ARG A 1 83 ? -5.136 1.915 -5.835 1.00 80.69 83 ARG A O 1
ATOM 670 N N . TRP A 1 84 ? -4.056 1.909 -7.786 1.00 81.38 84 TRP A N 1
ATOM 671 C CA . TRP A 1 84 ? -4.839 0.824 -8.371 1.00 81.38 84 TRP A CA 1
ATOM 672 C C . TRP A 1 84 ? -4.816 -0.462 -7.533 1.00 81.38 84 TRP A C 1
ATOM 674 O O . TRP A 1 84 ? -5.752 -1.255 -7.602 1.00 81.38 84 TRP A O 1
ATOM 684 N N . TRP A 1 85 ? -3.788 -0.659 -6.702 1.00 81.00 85 TRP A N 1
ATOM 685 C CA . TRP A 1 85 ? -3.740 -1.783 -5.772 1.00 81.00 85 TRP A CA 1
ATOM 686 C C . TRP A 1 85 ? -4.802 -1.719 -4.669 1.00 81.00 85 TRP A C 1
ATOM 688 O O . TRP A 1 85 ? -5.169 -2.754 -4.123 1.00 81.00 85 TRP A O 1
ATOM 698 N N . TRP A 1 86 ? -5.358 -0.539 -4.365 1.00 79.75 86 TRP A N 1
ATOM 699 C CA . TRP A 1 86 ? -6.509 -0.408 -3.464 1.00 79.75 86 TRP A CA 1
ATOM 700 C C . TRP A 1 86 ? -7.766 -1.093 -3.991 1.00 79.75 86 TRP A C 1
ATOM 702 O O . TRP A 1 86 ? -8.713 -1.259 -3.233 1.00 79.75 86 TRP A O 1
ATOM 712 N N . ASP A 1 87 ? -7.799 -1.477 -5.264 1.00 76.62 87 ASP A N 1
ATOM 713 C CA . ASP A 1 87 ? -8.931 -2.174 -5.858 1.00 76.62 87 ASP A CA 1
ATOM 714 C C . ASP A 1 87 ? -8.670 -3.680 -6.048 1.00 76.62 87 ASP A C 1
ATOM 716 O O . ASP A 1 87 ? -9.522 -4.372 -6.604 1.00 76.62 87 ASP A O 1
ATOM 720 N N . LEU A 1 88 ? -7.540 -4.225 -5.569 1.00 75.31 88 LEU A N 1
ATOM 721 C CA . LEU A 1 88 ? -7.199 -5.645 -5.747 1.00 75.31 88 LEU A CA 1
ATOM 722 C C . LEU A 1 88 ? -8.224 -6.598 -5.116 1.00 75.31 88 LEU A C 1
ATOM 724 O O . LEU A 1 88 ? -8.672 -7.529 -5.789 1.00 75.31 88 LEU A O 1
ATOM 728 N N . HIS A 1 89 ? -8.685 -6.326 -3.890 1.00 70.12 89 HIS A N 1
ATOM 729 C CA . HIS A 1 89 ? -9.742 -7.116 -3.238 1.00 70.12 89 HIS A CA 1
ATOM 730 C C . HIS A 1 89 ? -11.097 -7.057 -3.951 1.00 70.12 89 HIS A C 1
ATOM 732 O O . HIS A 1 89 ? -11.952 -7.913 -3.726 1.00 70.12 89 HIS A O 1
ATOM 738 N N . LYS A 1 90 ? -11.341 -6.060 -4.813 1.00 69.12 90 LYS A N 1
ATOM 739 C CA . LYS A 1 90 ? -12.623 -5.943 -5.533 1.00 69.12 90 LYS A CA 1
ATOM 740 C C . LYS A 1 90 ? -12.740 -6.960 -6.671 1.00 69.12 90 LYS A C 1
ATOM 742 O O . LYS A 1 90 ? -13.805 -7.072 -7.280 1.00 69.12 90 LYS A O 1
ATOM 747 N N . GLY A 1 91 ? -11.669 -7.715 -6.932 1.00 57.44 91 GLY A N 1
ATOM 748 C CA . GLY A 1 91 ? -11.521 -8.557 -8.106 1.00 57.44 91 GLY A CA 1
ATOM 749 C C . GLY A 1 91 ? -11.313 -7.699 -9.350 1.00 57.44 91 GLY A C 1
ATOM 750 O O . GLY A 1 91 ? -11.747 -6.549 -9.429 1.00 57.44 91 GLY A O 1
ATOM 751 N N . THR A 1 92 ? -10.660 -8.258 -10.370 1.00 49.75 92 THR A N 1
ATOM 752 C CA . THR A 1 92 ? -10.674 -7.617 -11.687 1.00 49.75 92 THR A CA 1
ATOM 753 C C . THR A 1 92 ? -12.137 -7.392 -12.071 1.00 49.75 92 THR A C 1
ATOM 755 O O . THR A 1 92 ? -12.908 -8.359 -12.037 1.00 49.75 92 THR A O 1
ATOM 758 N N . PRO A 1 93 ? -12.563 -6.169 -12.458 1.00 47.19 93 PRO A N 1
ATOM 759 C CA . PRO A 1 93 ? -13.835 -6.028 -13.134 1.00 47.19 93 PRO A CA 1
ATOM 760 C C . PRO A 1 93 ? -13.700 -6.876 -14.391 1.00 47.19 93 PRO A C 1
ATOM 762 O O . PRO A 1 93 ? -12.991 -6.513 -15.331 1.00 47.19 93 PRO A O 1
ATOM 765 N N . SER A 1 94 ? -14.295 -8.068 -14.349 1.00 41.47 94 SER A N 1
ATOM 766 C CA . SER A 1 94 ? -14.320 -8.995 -15.465 1.00 41.47 94 SER A CA 1
ATOM 767 C C . SER A 1 94 ? -14.844 -8.191 -16.635 1.00 41.47 94 SER A C 1
ATOM 769 O O . SER A 1 94 ? -16.012 -7.794 -16.638 1.00 41.47 94 SER A O 1
ATOM 771 N N . LYS A 1 95 ? -13.972 -7.860 -17.594 1.00 47.56 95 LYS A N 1
ATOM 772 C CA . LYS A 1 95 ? -14.419 -7.226 -18.824 1.00 47.56 95 LYS A CA 1
ATOM 773 C C . LYS A 1 95 ? -15.426 -8.187 -19.430 1.00 47.56 95 LYS A C 1
ATOM 775 O O . LYS A 1 95 ? -15.084 -9.272 -19.894 1.00 47.56 95 LYS A O 1
ATOM 780 N N . VAL A 1 96 ? -16.677 -7.755 -19.354 1.00 42.25 96 VAL A N 1
ATOM 781 C CA . VAL A 1 96 ? -17.828 -8.267 -20.072 1.00 42.25 96 VAL A CA 1
ATOM 782 C C . VAL A 1 96 ? -17.382 -8.666 -21.475 1.00 42.25 96 VAL A C 1
ATOM 784 O O . VAL A 1 96 ? -16.883 -7.845 -22.242 1.00 42.25 96 VAL A O 1
ATOM 787 N N . SER A 1 97 ? -17.541 -9.954 -21.757 1.00 43.66 97 SER A N 1
ATOM 788 C CA . SER A 1 97 ? -17.782 -10.566 -23.058 1.00 43.66 97 SER A CA 1
ATOM 789 C C . SER A 1 97 ? -17.581 -9.653 -24.276 1.00 43.66 97 SER A C 1
ATOM 791 O O . SER A 1 97 ? -18.543 -9.154 -24.855 1.00 43.66 97 SER A O 1
ATOM 793 N N . ALA A 1 98 ? -16.352 -9.551 -24.780 1.00 44.16 98 ALA A N 1
ATOM 794 C CA . ALA A 1 98 ? -16.136 -9.261 -26.197 1.00 44.16 98 ALA A CA 1
ATOM 795 C C . ALA A 1 98 ? -16.167 -10.575 -26.997 1.00 44.16 98 ALA A C 1
ATOM 797 O O . ALA A 1 98 ? -15.231 -10.923 -27.708 1.00 44.16 98 ALA A O 1
ATOM 798 N N . SER A 1 99 ? -17.264 -11.330 -26.872 1.00 45.88 99 SER A N 1
ATOM 799 C CA . SER A 1 99 ? -17.672 -12.264 -27.918 1.00 45.88 99 SER A CA 1
ATOM 800 C C . SER A 1 99 ? -18.805 -11.603 -28.690 1.00 45.88 99 SER A C 1
ATOM 802 O O . SER A 1 99 ? -19.980 -11.802 -28.404 1.00 45.88 99 SER A O 1
ATOM 804 N N . ARG A 1 100 ? -18.446 -10.780 -29.676 1.00 45.12 100 ARG A N 1
ATOM 805 C CA . ARG A 1 100 ? -19.253 -10.688 -30.893 1.00 45.12 100 ARG A CA 1
ATOM 806 C C . ARG A 1 100 ? -18.501 -11.437 -31.973 1.00 45.12 100 ARG A C 1
ATOM 808 O O . ARG A 1 100 ? -17.670 -10.881 -32.680 1.00 45.12 100 ARG A O 1
ATOM 815 N N . ARG A 1 101 ? -18.785 -12.737 -32.049 1.00 48.25 101 ARG A N 1
ATOM 816 C CA . ARG A 1 101 ? -18.745 -13.432 -33.331 1.00 48.25 101 ARG A CA 1
ATOM 817 C C . ARG A 1 101 ? -19.877 -12.891 -34.204 1.00 48.25 101 ARG A C 1
ATOM 819 O O . ARG A 1 101 ? -20.966 -12.654 -33.693 1.00 48.25 101 ARG A O 1
ATOM 826 N N . ALA A 1 102 ? -19.582 -12.863 -35.498 1.00 46.16 102 ALA A N 1
ATOM 827 C CA . ALA A 1 102 ? -20.493 -12.945 -36.633 1.00 46.16 102 ALA A CA 1
ATOM 828 C C . ALA A 1 102 ? -21.395 -11.732 -36.924 1.00 46.16 102 ALA A C 1
ATOM 830 O O . ALA A 1 102 ? -22.296 -11.379 -36.166 1.00 46.16 102 ALA A O 1
ATOM 831 N N . GLY A 1 103 ? -21.147 -11.179 -38.109 1.00 41.31 103 GLY A N 1
ATOM 832 C CA . GLY A 1 103 ? -21.960 -10.251 -38.880 1.00 41.31 103 GLY A CA 1
ATOM 833 C C . GLY A 1 103 ? -21.256 -10.046 -40.205 1.00 41.31 103 GLY A C 1
ATOM 834 O O . GLY A 1 103 ? -20.414 -9.128 -40.245 1.00 41.31 103 GLY A O 1
#

Sequence (103 aa):
MVEDLSVTLNSYETHVTEGLDDDDHYDTEALLALVDRDGIHERYDKLTPEERRLLERLDAILISKRLRVSEVLPAPQSGDPDRWWWDLHKGTPSKVSASRRAG

Radius of gyration: 15.96 Å; Cα contacts (8 Å, |Δi|>4): 72; chains: 1; bounding box: 40×26×55 Å

pLDDT: mean 81.18, std 15.86, range [41.31, 95.5]

Nearest PDB structures (foldseek):
  3zym-assembly2_B  TM=4.740E-01  e=5.467E+00  Rattus norvegicus
  4nn1-assembly1_A-2  TM=3.664E-01  e=9.695E+00  Mycobacterium tuberculosis H37Rv

Organism: NCBI:txid185139

Mean pred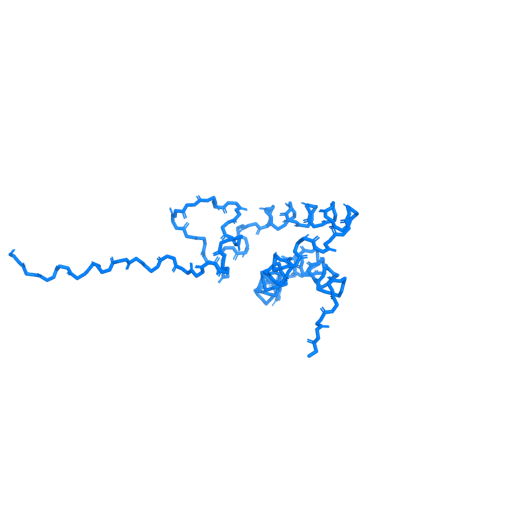icted aligned error: 8.22 Å

Solvent-accessible surface area (backbone atoms only — not comparable to full-atom values): 6227 Å² total; per-residue (Å²): 131,85,79,53,68,68,58,41,52,51,51,28,46,45,20,52,72,54,30,55,72,35,88,92,46,27,62,60,21,38,52,49,27,52,53,31,50,50,61,46,58,82,45,52,88,75,52,50,76,67,54,47,57,48,50,54,52,49,50,53,48,45,43,75,44,41,69,68,41,33,74,68,56,68,65,64,98,70,80,53,80,73,54,47,73,80,46,56,89,74,45,81,81,73,78,74,77,88,74,78,77,88,134